Protein AF-A0A519WTK0-F1 (afdb_monomer_lite)

Sequence (120 aa):
MKWKNHLLDPFANGSQIKNMAEKQIVADKIADRVKSGDVIGVGSGSTSLMAIQSISRRLKNERLDILVIPTSTEMNFACQHFRLSVTDIVVDKPIWCFDGADEVDENTNLNKGRGGALYK

Structure (mmCIF, N/CA/C/O backbone):
data_AF-A0A519WTK0-F1
#
_entry.id   AF-A0A519WTK0-F1
#
loop_
_atom_site.group_PDB
_atom_site.id
_atom_site.type_symbol
_atom_site.label_atom_id
_atom_site.label_alt_id
_atom_site.label_comp_id
_atom_site.label_asym_id
_atom_site.label_entity_id
_atom_site.label_seq_id
_atom_site.pdbx_PDB_ins_code
_atom_site.Cartn_x
_atom_site.Cartn_y
_atom_site.Cartn_z
_atom_site.occupancy
_atom_site.B_iso_or_equiv
_atom_site.auth_seq_id
_atom_site.auth_comp_id
_atom_site.auth_asym_id
_atom_site.auth_atom_id
_atom_site.pdbx_PDB_model_num
ATOM 1 N N . MET A 1 1 ? -6.571 33.928 3.762 1.00 47.25 1 MET A N 1
ATOM 2 C CA . MET A 1 1 ? -5.432 33.462 2.940 1.00 47.25 1 MET A CA 1
ATOM 3 C C . MET A 1 1 ? -5.793 32.087 2.381 1.00 47.25 1 MET A C 1
ATOM 5 O O . MET A 1 1 ? -6.008 31.183 3.174 1.00 47.25 1 MET A O 1
ATOM 9 N N . LYS A 1 2 ? -5.976 31.922 1.061 1.00 46.19 2 LYS A N 1
ATOM 10 C CA . LYS A 1 2 ? -6.192 30.591 0.461 1.00 46.19 2 LYS A CA 1
ATOM 11 C C . LYS A 1 2 ? -4.819 29.986 0.174 1.00 46.19 2 LYS A C 1
ATOM 13 O O . LYS A 1 2 ? -4.189 30.360 -0.809 1.00 46.19 2 LYS A O 1
ATOM 18 N N . TRP A 1 3 ? -4.339 29.120 1.060 1.00 48.50 3 TRP A N 1
ATOM 19 C CA . TRP A 1 3 ? -3.135 28.329 0.812 1.00 48.50 3 TRP A CA 1
ATOM 20 C C . TRP A 1 3 ? -3.420 27.351 -0.334 1.00 48.50 3 TRP A C 1
ATOM 22 O O . TRP A 1 3 ? -4.273 26.476 -0.201 1.00 48.50 3 TRP A O 1
ATOM 32 N N . LYS A 1 4 ? -2.747 27.525 -1.476 1.00 53.69 4 LYS A N 1
ATOM 33 C CA . LYS A 1 4 ? -2.751 26.534 -2.558 1.00 53.69 4 LYS A CA 1
ATOM 34 C C . LYS A 1 4 ? -1.690 25.491 -2.218 1.00 53.69 4 LYS A C 1
ATOM 36 O O . LYS A 1 4 ? -0.501 25.778 -2.301 1.00 53.69 4 LYS A O 1
ATOM 41 N N . ASN A 1 5 ? -2.123 24.322 -1.750 1.00 60.59 5 ASN A N 1
ATOM 42 C CA . ASN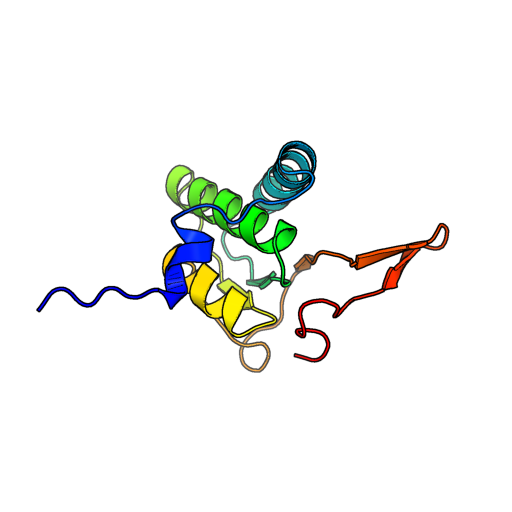 A 1 5 ? -1.217 23.243 -1.374 1.00 60.59 5 ASN A CA 1
ATOM 43 C C . ASN A 1 5 ? -0.993 22.301 -2.564 1.00 60.59 5 ASN A C 1
ATOM 45 O O . ASN A 1 5 ? -1.755 21.361 -2.770 1.00 60.59 5 ASN A O 1
ATOM 49 N N . HIS A 1 6 ? 0.069 22.568 -3.322 1.00 64.56 6 HIS A N 1
ATOM 50 C CA . HIS A 1 6 ? 0.452 21.794 -4.505 1.00 64.56 6 HIS A CA 1
ATOM 51 C C . HIS A 1 6 ? 0.915 20.362 -4.189 1.00 64.56 6 HIS A C 1
ATOM 53 O O . HIS A 1 6 ? 1.001 19.532 -5.090 1.00 64.56 6 HIS A O 1
ATOM 59 N N . LEU A 1 7 ? 1.171 20.036 -2.914 1.00 63.84 7 LEU A N 1
ATOM 60 C CA . LEU A 1 7 ? 1.565 18.685 -2.493 1.00 63.84 7 LEU A CA 1
ATOM 61 C C . LEU A 1 7 ? 0.466 17.647 -2.745 1.00 63.84 7 LEU A C 1
ATOM 63 O O . LEU A 1 7 ? 0.760 16.459 -2.826 1.00 63.84 7 LEU A O 1
ATOM 67 N N . LEU A 1 8 ? -0.792 18.088 -2.865 1.00 65.44 8 LEU A N 1
ATOM 68 C CA . LEU A 1 8 ? -1.930 17.209 -3.123 1.00 65.44 8 LEU A CA 1
ATOM 69 C C . LEU A 1 8 ? -2.380 17.205 -4.587 1.00 65.44 8 LEU A C 1
ATOM 71 O O . LEU A 1 8 ? -3.241 16.405 -4.945 1.00 65.44 8 LEU A O 1
ATOM 75 N N . ASP A 1 9 ? -1.802 18.052 -5.442 1.00 67.38 9 ASP A N 1
ATOM 76 C CA . ASP A 1 9 ? -2.167 18.129 -6.860 1.00 67.38 9 ASP A CA 1
ATOM 77 C C . ASP A 1 9 ? -2.042 16.781 -7.596 1.00 67.38 9 ASP A C 1
ATOM 79 O O . ASP A 1 9 ? -2.935 16.475 -8.389 1.00 67.38 9 ASP A O 1
ATOM 83 N N . PRO A 1 10 ? -1.034 15.922 -7.319 1.00 63.94 10 PRO A N 1
ATOM 84 C CA . PRO A 1 10 ? -0.966 14.591 -7.923 1.00 63.94 10 PRO A CA 1
ATOM 85 C C . PRO A 1 10 ? -2.159 13.696 -7.563 1.00 63.94 10 PRO A C 1
ATOM 87 O O . PRO A 1 10 ? -2.556 12.859 -8.374 1.00 63.94 10 PRO A O 1
ATOM 90 N N . PHE A 1 11 ? -2.741 13.889 -6.373 1.00 66.06 11 PHE A N 1
ATOM 91 C CA . PHE A 1 11 ? -3.899 13.141 -5.877 1.00 66.06 11 PHE A CA 1
ATOM 92 C C . PHE A 1 11 ? -5.231 13.757 -6.327 1.00 66.06 11 PHE A C 1
ATOM 94 O O . PHE A 1 11 ? -6.206 13.035 -6.515 1.00 66.06 11 PHE A O 1
ATOM 101 N N . ALA A 1 12 ? -5.277 15.080 -6.513 1.00 58.28 12 ALA A N 1
ATOM 102 C CA . ALA A 1 12 ? -6.490 15.820 -6.856 1.00 58.28 12 ALA A CA 1
ATOM 103 C C . ALA A 1 12 ? -6.738 15.937 -8.369 1.00 58.28 12 ALA A C 1
ATOM 105 O O . ALA A 1 12 ? -7.888 15.898 -8.799 1.00 58.28 12 ALA A O 1
ATOM 106 N N . ASN A 1 13 ? -5.680 16.080 -9.174 1.00 54.12 13 ASN A N 1
ATOM 107 C CA . ASN A 1 13 ? -5.786 16.439 -10.594 1.00 54.12 13 ASN A CA 1
ATOM 108 C C . ASN A 1 13 ? -5.341 15.332 -11.554 1.00 54.12 13 ASN A C 1
ATOM 110 O O . ASN A 1 13 ? -5.262 15.587 -12.751 1.00 54.12 13 ASN A O 1
ATOM 114 N N . GLY A 1 14 ? -5.074 14.123 -11.048 1.00 53.00 14 GLY A N 1
ATOM 115 C CA . GLY A 1 14 ? -4.711 12.969 -11.865 1.00 53.00 14 GLY A CA 1
ATOM 116 C C . GLY A 1 14 ? -3.466 13.246 -12.701 1.00 53.00 14 GLY A C 1
ATOM 117 O O . GLY A 1 14 ? -3.554 13.610 -13.873 1.00 53.00 14 GLY A O 1
ATOM 118 N N . SER A 1 15 ? -2.281 13.025 -12.123 1.00 57.62 15 SER A N 1
ATOM 119 C CA . SER A 1 15 ? -1.097 12.806 -12.962 1.00 57.62 15 SER A CA 1
ATOM 120 C C . SER A 1 15 ? -1.441 11.765 -14.039 1.00 57.62 15 SER A C 1
ATOM 122 O O . SER A 1 15 ? -2.288 10.901 -13.815 1.00 57.62 15 SER A O 1
ATOM 124 N N . GLN A 1 16 ? -0.863 11.867 -15.238 1.00 73.19 16 GLN A N 1
ATOM 125 C CA . GLN A 1 16 ? -1.230 10.982 -16.347 1.00 73.19 16 GLN A CA 1
ATOM 126 C C . GLN A 1 16 ? -0.778 9.541 -16.032 1.00 73.19 16 GLN A C 1
ATOM 128 O O . GLN A 1 16 ? 0.333 9.123 -16.363 1.00 73.19 16 GLN A O 1
ATOM 133 N N . ILE A 1 17 ? -1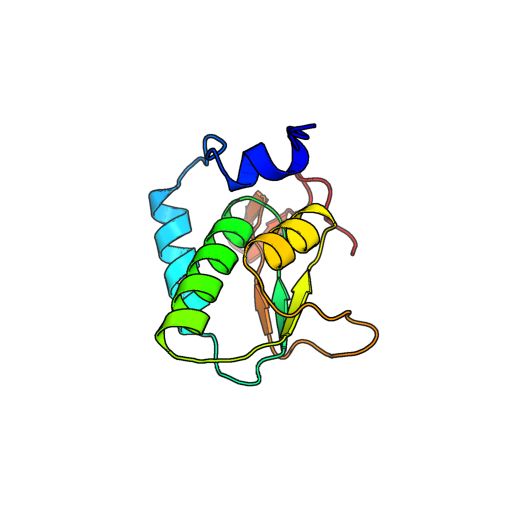.621 8.787 -15.320 1.00 86.31 17 ILE A N 1
ATOM 134 C CA . ILE A 1 17 ? -1.342 7.416 -14.905 1.00 86.31 17 ILE A CA 1
ATOM 135 C C . ILE A 1 17 ? -1.358 6.546 -16.160 1.00 86.31 17 ILE A C 1
ATOM 137 O O . ILE A 1 17 ? -2.401 6.307 -16.766 1.00 86.31 17 ILE A O 1
ATOM 141 N N . LYS A 1 18 ? -0.187 6.034 -16.545 1.00 89.75 18 LYS A N 1
ATOM 142 C CA . LYS A 1 18 ? -0.077 5.021 -17.605 1.00 89.75 18 LYS A CA 1
ATOM 143 C C . LYS A 1 18 ? -0.837 3.754 -17.204 1.00 89.75 18 LYS A C 1
ATOM 145 O O . LYS A 1 18 ? -0.726 3.340 -16.045 1.00 89.75 18 LYS A O 1
ATOM 150 N N . ASN A 1 19 ? -1.518 3.129 -18.167 1.00 93.94 19 ASN A N 1
ATOM 151 C CA . ASN A 1 19 ? -2.293 1.889 -17.998 1.00 93.94 19 ASN A CA 1
ATOM 152 C C . ASN A 1 19 ? -3.344 2.003 -16.881 1.00 93.94 19 ASN A C 1
ATOM 154 O O . ASN A 1 19 ? -3.428 1.168 -15.980 1.00 93.94 19 ASN A O 1
ATOM 158 N N . MET A 1 20 ? -4.078 3.121 -16.872 1.00 93.00 20 MET A N 1
ATOM 159 C CA . MET A 1 20 ? -5.034 3.436 -15.811 1.00 93.00 20 MET A CA 1
ATOM 160 C C . MET A 1 20 ? -6.142 2.382 -15.702 1.00 93.00 20 MET A C 1
ATOM 162 O O . MET A 1 20 ? -6.486 1.993 -14.592 1.00 93.00 20 MET A O 1
ATOM 166 N N . ALA A 1 21 ? -6.678 1.893 -16.824 1.00 95.19 21 ALA A N 1
ATOM 167 C CA . ALA A 1 21 ? -7.759 0.908 -16.815 1.00 95.19 21 ALA A CA 1
ATOM 168 C C . ALA A 1 21 ? -7.314 -0.416 -16.171 1.00 95.19 21 ALA A C 1
ATOM 170 O O . ALA A 1 21 ? -7.994 -0.951 -15.299 1.00 95.19 21 ALA A O 1
ATOM 171 N N . GLU A 1 22 ? -6.129 -0.905 -16.532 1.00 97.12 22 GLU A N 1
ATOM 172 C CA . GLU A 1 22 ? -5.547 -2.134 -15.997 1.00 97.12 22 GLU A CA 1
ATOM 173 C C . GLU A 1 22 ? -5.228 -1.995 -14.507 1.00 97.12 22 GLU A C 1
ATOM 175 O O . GLU A 1 22 ? -5.536 -2.883 -13.709 1.00 97.12 22 GLU A O 1
ATOM 180 N N . LYS A 1 23 ? -4.663 -0.849 -14.106 1.00 96.75 23 LYS A N 1
ATOM 181 C CA . LYS A 1 23 ? -4.405 -0.546 -12.694 1.00 96.75 23 LYS A CA 1
ATOM 182 C C . LYS A 1 23 ? -5.691 -0.438 -11.890 1.00 96.75 23 LYS A C 1
ATOM 184 O O . LYS A 1 23 ? -5.708 -0.899 -10.754 1.00 96.75 23 LYS A O 1
ATOM 189 N N . GLN A 1 24 ? -6.758 0.113 -12.468 1.00 97.19 24 GLN A N 1
ATOM 190 C CA . GLN A 1 24 ? -8.057 0.200 -11.807 1.00 97.19 24 GLN A CA 1
ATOM 191 C C . GLN A 1 24 ? -8.641 -1.193 -11.545 1.00 97.19 24 GLN A C 1
ATOM 193 O O . GLN A 1 24 ? -9.076 -1.458 -10.431 1.00 97.19 24 GLN A O 1
ATOM 198 N N . ILE A 1 25 ? -8.552 -2.117 -12.509 1.00 98.25 25 ILE A N 1
ATOM 199 C CA . ILE A 1 25 ? -9.003 -3.508 -12.320 1.00 98.25 25 ILE A CA 1
ATOM 200 C C . ILE A 1 25 ? -8.276 -4.170 -11.140 1.00 98.25 25 ILE A C 1
ATOM 202 O O . ILE A 1 25 ? -8.895 -4.865 -10.334 1.00 98.25 25 ILE A O 1
ATOM 206 N N . VAL A 1 26 ? -6.960 -3.977 -11.025 1.00 97.94 26 VAL A N 1
ATOM 207 C CA . VAL A 1 26 ? -6.179 -4.529 -9.904 1.00 97.94 26 VAL A CA 1
ATOM 208 C C . VAL A 1 26 ? -6.512 -3.816 -8.591 1.00 97.94 26 VAL A C 1
ATOM 210 O O . VAL A 1 26 ? -6.646 -4.474 -7.562 1.00 97.94 26 VAL A O 1
ATOM 213 N N . ALA A 1 27 ? -6.688 -2.496 -8.620 1.00 98.06 27 ALA A N 1
ATOM 214 C CA . ALA A 1 27 ? -7.070 -1.696 -7.462 1.00 98.06 27 ALA A CA 1
ATOM 215 C C . ALA A 1 27 ? -8.412 -2.138 -6.863 1.00 98.06 27 ALA A C 1
ATOM 217 O O . ALA A 1 27 ? -8.506 -2.299 -5.647 1.00 98.06 27 ALA A O 1
ATOM 218 N N . ASP A 1 28 ? -9.418 -2.386 -7.703 1.00 98.25 28 ASP A N 1
ATOM 219 C CA . ASP A 1 28 ? -10.732 -2.854 -7.258 1.00 98.25 28 ASP A CA 1
ATOM 220 C C . ASP A 1 28 ? -10.639 -4.268 -6.660 1.00 98.25 28 ASP A C 1
ATOM 222 O O . ASP A 1 28 ? -11.138 -4.507 -5.563 1.00 98.25 28 ASP A O 1
ATOM 226 N N . LYS A 1 29 ? -9.867 -5.174 -7.280 1.00 98.38 29 LYS A N 1
ATOM 227 C CA . LYS A 1 29 ? -9.598 -6.513 -6.715 1.00 98.38 29 LYS A CA 1
ATOM 228 C C . LYS A 1 29 ? -8.899 -6.463 -5.354 1.00 98.38 29 LYS A C 1
ATOM 230 O O . LYS A 1 29 ? -9.182 -7.282 -4.481 1.00 98.38 29 LYS A O 1
ATOM 235 N N . ILE A 1 30 ? -7.960 -5.533 -5.166 1.00 98.50 30 ILE A N 1
ATOM 236 C CA . ILE A 1 30 ? -7.306 -5.318 -3.868 1.00 98.50 30 ILE A CA 1
ATOM 237 C C . ILE A 1 30 ? -8.328 -4.797 -2.852 1.00 98.50 30 ILE A C 1
ATOM 239 O O . ILE A 1 30 ? -8.345 -5.270 -1.715 1.00 98.50 30 ILE A O 1
ATOM 243 N N . ALA A 1 31 ? -9.195 -3.863 -3.254 1.00 98.44 31 ALA A N 1
ATOM 244 C CA . ALA A 1 31 ? -10.236 -3.327 -2.388 1.00 98.44 31 ALA A CA 1
ATOM 245 C C . ALA A 1 31 ? -11.214 -4.413 -1.923 1.00 98.44 31 ALA A C 1
ATOM 247 O O . ALA A 1 31 ? -11.547 -4.436 -0.740 1.00 98.44 31 ALA A O 1
ATOM 248 N N . ASP A 1 32 ? -11.599 -5.350 -2.790 1.00 98.31 32 ASP A N 1
ATOM 249 C CA . ASP A 1 32 ? -12.490 -6.475 -2.458 1.00 98.31 32 ASP A CA 1
ATOM 250 C C . ASP A 1 32 ? -11.902 -7.425 -1.401 1.00 98.31 32 ASP A C 1
ATOM 252 O O . ASP A 1 32 ? -12.639 -8.054 -0.638 1.00 98.31 32 ASP A O 1
ATOM 256 N N . ARG A 1 33 ? -10.569 -7.516 -1.304 1.00 97.94 33 ARG A N 1
ATOM 257 C CA . ARG A 1 33 ? -9.886 -8.371 -0.319 1.00 97.94 33 ARG A CA 1
ATOM 258 C C . ARG A 1 33 ? -10.000 -7.845 1.114 1.00 97.94 33 ARG A C 1
ATOM 260 O O . ARG A 1 33 ? -9.901 -8.641 2.049 1.00 97.94 33 ARG A O 1
ATOM 267 N N . VAL A 1 34 ? -10.180 -6.534 1.284 1.00 98.12 34 VAL A N 1
ATOM 268 C CA . VAL A 1 34 ? -10.190 -5.870 2.594 1.00 98.12 34 VAL A CA 1
ATOM 269 C C . VAL A 1 34 ? -11.327 -6.385 3.474 1.00 98.12 34 VAL A C 1
ATOM 271 O O . VAL A 1 34 ? -12.475 -6.491 3.030 1.00 98.12 34 VAL A O 1
ATOM 274 N N . LYS A 1 35 ? -11.016 -6.651 4.743 1.00 98.12 35 LYS A N 1
ATOM 275 C CA . LYS A 1 35 ? -11.993 -6.968 5.788 1.00 98.12 35 LYS A CA 1
ATOM 276 C C . LYS A 1 35 ? -11.898 -5.950 6.920 1.00 98.12 35 LYS A C 1
ATOM 278 O O . LYS A 1 35 ? -10.840 -5.383 7.172 1.00 98.12 35 LYS A O 1
ATOM 283 N N . SER A 1 36 ? -13.018 -5.709 7.603 1.00 98.12 36 SER A N 1
ATOM 284 C CA . SER A 1 36 ? -13.005 -4.845 8.788 1.00 98.12 36 SER A CA 1
ATOM 285 C C . SER A 1 36 ? -12.097 -5.448 9.863 1.00 98.12 36 SER A C 1
ATOM 287 O O . SER A 1 36 ? -12.167 -6.647 10.123 1.00 98.12 36 SER A O 1
ATOM 289 N N . GLY A 1 37 ? -11.285 -4.609 10.496 1.00 98.12 37 GLY A N 1
ATOM 290 C CA . GLY A 1 37 ? -10.268 -4.988 11.472 1.00 98.12 37 GLY A CA 1
ATOM 291 C C . GLY A 1 37 ? -8.907 -5.333 10.863 1.00 98.12 37 GLY A C 1
ATOM 292 O O . GLY A 1 37 ? -7.976 -5.608 11.616 1.00 98.12 37 GLY A O 1
ATOM 293 N N . ASP A 1 38 ? -8.760 -5.319 9.534 1.00 98.50 38 ASP A N 1
ATOM 294 C CA . ASP A 1 38 ? -7.469 -5.586 8.903 1.00 98.50 38 ASP A CA 1
ATOM 295 C C . ASP A 1 38 ? -6.432 -4.504 9.259 1.00 98.50 38 ASP A C 1
ATOM 297 O O . ASP A 1 38 ? -6.722 -3.307 9.262 1.00 98.50 38 ASP A O 1
ATOM 301 N N . VAL A 1 39 ? -5.187 -4.935 9.472 1.00 98.75 39 VAL A N 1
ATOM 302 C CA . VAL A 1 39 ? -3.992 -4.082 9.399 1.00 98.75 39 VAL A CA 1
ATOM 303 C C . VAL A 1 39 ? -3.271 -4.417 8.099 1.00 98.75 39 VAL A C 1
ATOM 305 O O . VAL A 1 39 ? -2.813 -5.549 7.932 1.00 98.75 39 VAL A O 1
ATOM 308 N N . ILE A 1 40 ? -3.162 -3.473 7.165 1.00 98.69 40 ILE A N 1
ATOM 309 C CA . ILE A 1 40 ? -2.615 -3.749 5.828 1.00 98.69 40 ILE A CA 1
ATOM 310 C C . ILE A 1 40 ? -1.379 -2.912 5.512 1.00 98.69 40 ILE A C 1
ATOM 312 O O . ILE A 1 40 ? -1.337 -1.711 5.768 1.00 98.69 40 ILE A O 1
ATOM 316 N N . GLY A 1 41 ? -0.372 -3.543 4.910 1.00 98.50 41 GLY A N 1
ATOM 317 C CA . GLY A 1 41 ? 0.778 -2.840 4.345 1.00 98.50 41 GLY A CA 1
ATOM 318 C C . GLY A 1 41 ? 0.440 -2.261 2.974 1.00 98.50 41 GLY A C 1
ATOM 319 O O . GLY A 1 41 ? -0.020 -2.985 2.087 1.00 98.50 41 GLY A O 1
ATOM 320 N N . VAL A 1 42 ? 0.681 -0.966 2.796 1.00 98.44 42 VAL A N 1
ATOM 321 C CA . VAL A 1 42 ? 0.361 -0.230 1.572 1.00 98.44 42 VAL A CA 1
ATOM 322 C C . VAL A 1 42 ? 1.646 0.226 0.900 1.00 98.44 42 VAL A C 1
ATOM 324 O O . VAL A 1 42 ? 2.351 1.107 1.395 1.00 98.44 42 VAL A O 1
ATOM 327 N N . GLY A 1 43 ? 1.906 -0.370 -0.258 1.00 98.00 43 GLY A N 1
ATOM 328 C CA . GLY A 1 43 ? 2.999 -0.041 -1.152 1.00 98.00 43 GLY A CA 1
ATOM 329 C C . GLY A 1 43 ? 2.957 1.373 -1.732 1.00 98.00 43 GLY A C 1
ATOM 330 O O . GLY A 1 43 ? 2.081 2.173 -1.427 1.00 98.00 43 GLY A O 1
ATOM 331 N N . SER A 1 44 ? 3.880 1.678 -2.643 1.00 96.56 44 SER A N 1
ATOM 332 C CA . SER A 1 44 ? 4.039 3.022 -3.220 1.00 96.56 44 SER A CA 1
ATOM 333 C C . SER A 1 44 ? 3.786 3.059 -4.731 1.00 96.56 44 SER A C 1
ATOM 335 O O . SER A 1 44 ? 3.732 2.031 -5.404 1.00 96.56 44 SER A O 1
ATOM 337 N N . GLY A 1 45 ? 3.612 4.265 -5.278 1.00 94.25 45 GLY A N 1
ATOM 338 C CA . GLY A 1 45 ? 3.401 4.496 -6.708 1.00 94.25 45 GLY A CA 1
ATOM 339 C C . GLY A 1 45 ? 1.940 4.431 -7.169 1.00 94.25 45 GLY A C 1
ATOM 340 O O . GLY A 1 45 ? 1.016 4.143 -6.410 1.00 94.25 45 GLY A O 1
ATOM 341 N N . SER A 1 46 ? 1.735 4.724 -8.459 1.00 94.31 46 SER A N 1
ATOM 342 C CA . SER A 1 46 ? 0.398 4.966 -9.036 1.00 94.31 46 SER A CA 1
ATOM 343 C C . SER A 1 46 ? -0.602 3.810 -8.888 1.00 94.31 46 SER A C 1
ATOM 345 O O . SER A 1 46 ? -1.780 4.068 -8.668 1.00 94.31 46 SER A O 1
ATOM 347 N N . THR A 1 47 ? -0.167 2.548 -8.967 1.00 95.94 47 THR A N 1
ATOM 348 C CA . THR A 1 47 ? -1.067 1.396 -8.766 1.00 95.94 47 THR A CA 1
ATOM 349 C C . THR A 1 47 ? -1.558 1.330 -7.318 1.00 95.94 47 THR A C 1
ATOM 351 O O . THR A 1 47 ? -2.754 1.184 -7.078 1.00 95.94 47 THR A O 1
ATOM 354 N N . SER A 1 48 ? -0.650 1.505 -6.353 1.00 97.19 48 SER A N 1
ATOM 355 C CA . SER A 1 48 ? -0.975 1.503 -4.923 1.00 97.19 48 SER A CA 1
ATOM 356 C C . SER A 1 48 ? -1.870 2.687 -4.543 1.00 97.19 48 SER A C 1
ATOM 358 O O . SER A 1 48 ? -2.804 2.526 -3.761 1.00 97.19 48 SER A O 1
ATOM 360 N N . LEU A 1 49 ? -1.659 3.851 -5.170 1.00 96.00 49 LEU A N 1
ATOM 361 C CA . LEU A 1 49 ? -2.519 5.026 -5.013 1.00 96.00 49 LEU A CA 1
ATOM 362 C C . LEU A 1 49 ? -3.972 4.742 -5.440 1.00 96.00 49 LEU A C 1
ATOM 364 O O . LEU A 1 49 ? -4.913 5.057 -4.712 1.00 96.00 49 LEU A O 1
ATOM 368 N N . MET A 1 50 ? -4.164 4.111 -6.601 1.00 95.75 50 MET A N 1
ATOM 369 C CA . MET A 1 50 ? -5.501 3.743 -7.088 1.00 95.75 50 MET A CA 1
ATOM 370 C C . MET A 1 50 ? -6.166 2.687 -6.194 1.00 95.75 50 MET A C 1
ATOM 372 O O . MET A 1 50 ? -7.380 2.739 -5.964 1.00 95.75 50 MET A O 1
ATOM 376 N N . ALA A 1 51 ? -5.377 1.757 -5.647 1.00 98.06 51 ALA A N 1
ATOM 377 C CA . ALA A 1 51 ? -5.858 0.772 -4.683 1.00 98.06 51 ALA A CA 1
ATOM 378 C C . ALA A 1 51 ? -6.384 1.445 -3.410 1.00 98.06 51 ALA A C 1
ATOM 380 O O . ALA A 1 51 ? -7.531 1.200 -3.044 1.00 98.06 51 ALA A O 1
ATOM 381 N N . ILE A 1 52 ? -5.638 2.362 -2.780 1.00 97.56 52 ILE A N 1
ATOM 382 C CA . ILE A 1 52 ? -6.141 3.049 -1.576 1.00 97.56 52 ILE A CA 1
ATOM 383 C C . ILE A 1 52 ? -7.346 3.956 -1.854 1.00 97.56 52 ILE A C 1
ATOM 385 O O . ILE A 1 52 ? -8.233 4.082 -1.006 1.00 97.56 52 ILE A O 1
ATOM 389 N N . GLN A 1 53 ? -7.445 4.541 -3.051 1.00 96.50 53 GLN A N 1
ATOM 390 C CA . GLN A 1 53 ? -8.635 5.287 -3.458 1.00 96.50 53 GLN A CA 1
ATOM 391 C C . GLN A 1 53 ? -9.861 4.362 -3.548 1.00 96.50 53 GLN A C 1
ATOM 393 O O . GLN A 1 53 ? -10.955 4.722 -3.116 1.00 96.50 53 GLN A O 1
ATOM 398 N N . SER A 1 54 ? -9.694 3.151 -4.076 1.00 98.00 54 SER A N 1
ATOM 399 C CA . SER A 1 54 ? -10.782 2.173 -4.195 1.00 98.00 54 SER A CA 1
ATOM 400 C C . SER A 1 54 ? -11.153 1.574 -2.835 1.00 98.00 54 SER A C 1
ATOM 402 O O . SER A 1 54 ? -12.337 1.520 -2.501 1.00 98.00 54 SER A O 1
ATOM 404 N N . ILE A 1 55 ? -10.154 1.272 -1.998 1.00 98.50 55 ILE A N 1
ATOM 405 C CA . ILE A 1 55 ? -10.333 0.872 -0.597 1.00 98.50 55 ILE A CA 1
ATOM 406 C C . ILE A 1 55 ? -11.130 1.939 0.158 1.00 98.50 55 ILE A C 1
ATOM 408 O O . ILE A 1 55 ? -12.181 1.627 0.702 1.00 98.50 55 ILE A O 1
ATOM 412 N N . SER A 1 56 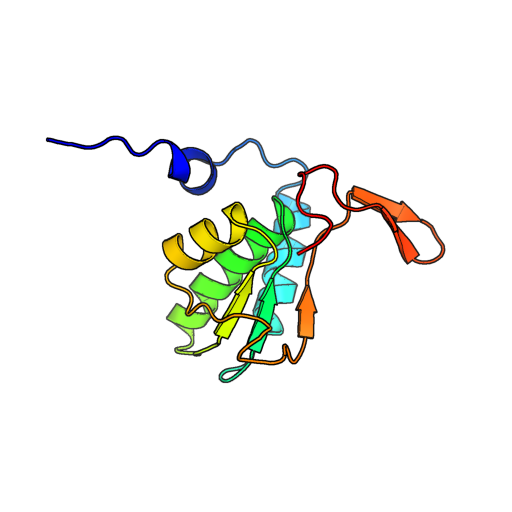? -10.701 3.205 0.151 1.00 98.12 56 SER A N 1
ATOM 413 C CA . SER A 1 56 ? -11.378 4.270 0.910 1.00 98.12 56 SER A CA 1
ATOM 414 C C . SER A 1 56 ? -12.846 4.463 0.507 1.00 98.12 56 SER A C 1
ATOM 416 O O . SER A 1 56 ? -13.704 4.640 1.375 1.00 98.12 56 SER A O 1
ATOM 418 N N . ARG A 1 57 ? -13.171 4.356 -0.794 1.00 98.00 57 ARG A N 1
ATOM 419 C CA . ARG A 1 57 ? -14.566 4.345 -1.272 1.00 98.00 57 ARG A CA 1
ATOM 420 C C . ARG A 1 57 ? -15.350 3.180 -0.671 1.00 98.00 57 ARG A C 1
ATOM 422 O O . ARG A 1 57 ? -16.455 3.391 -0.173 1.00 98.00 57 ARG A O 1
ATOM 429 N N . ARG A 1 58 ? -14.780 1.973 -0.693 1.00 97.88 58 ARG A N 1
ATOM 430 C CA . ARG A 1 58 ? -15.425 0.763 -0.173 1.00 97.88 58 ARG A CA 1
ATOM 431 C C . ARG A 1 58 ? -15.639 0.826 1.338 1.00 97.88 58 ARG A C 1
ATOM 433 O O . ARG A 1 58 ? -16.763 0.623 1.784 1.00 97.88 58 ARG A O 1
ATOM 440 N N . LEU A 1 59 ? -14.611 1.196 2.107 1.00 98.12 59 LEU A N 1
ATOM 441 C CA . LEU A 1 59 ? -14.700 1.354 3.563 1.00 98.12 59 LEU A CA 1
ATOM 442 C C . LEU A 1 59 ? -15.850 2.288 3.953 1.00 98.12 59 LEU A C 1
ATOM 444 O O . LEU A 1 59 ? -16.647 1.965 4.829 1.00 98.12 59 LEU A O 1
ATOM 448 N N . LYS A 1 60 ? -15.987 3.418 3.247 1.00 97.06 60 LYS A N 1
ATOM 449 C CA . LYS A 1 60 ? -17.074 4.373 3.479 1.00 97.06 60 LYS A CA 1
ATOM 450 C C . LYS A 1 60 ? -18.452 3.783 3.162 1.00 97.06 60 LYS A C 1
ATOM 452 O O . LYS A 1 60 ? -19.388 3.995 3.930 1.00 97.06 60 LYS A O 1
ATOM 457 N N . ASN A 1 61 ? -18.584 3.087 2.035 1.00 97.69 61 ASN A N 1
ATOM 458 C CA . ASN A 1 61 ? -19.860 2.530 1.583 1.00 97.69 61 ASN A CA 1
ATOM 459 C C . ASN A 1 61 ? -20.335 1.377 2.477 1.00 97.69 61 ASN A C 1
ATOM 461 O O . ASN A 1 61 ? -21.518 1.292 2.796 1.00 97.69 61 ASN A O 1
ATOM 465 N N . GLU A 1 62 ? -19.408 0.519 2.898 1.00 97.94 62 GLU A N 1
ATOM 466 C CA . GLU A 1 62 ? -19.689 -0.695 3.671 1.00 97.94 62 GLU A CA 1
ATOM 467 C C . GLU A 1 62 ? -19.499 -0.513 5.186 1.00 97.94 62 GLU A C 1
ATOM 469 O O . GLU A 1 62 ? -19.792 -1.427 5.950 1.00 97.94 62 GLU A O 1
ATOM 474 N N . ARG A 1 63 ? -19.056 0.669 5.637 1.00 97.25 63 ARG A N 1
ATOM 475 C CA . ARG A 1 63 ? -18.741 0.982 7.047 1.00 97.25 63 ARG A CA 1
ATOM 476 C C . ARG A 1 63 ? -17.721 0.015 7.657 1.00 97.25 63 ARG A C 1
ATOM 478 O O . ARG A 1 63 ? -17.866 -0.413 8.799 1.00 97.25 63 ARG A O 1
ATOM 485 N N . LEU A 1 64 ? -16.700 -0.321 6.876 1.00 97.62 64 LEU A N 1
ATOM 486 C CA . LEU A 1 64 ? -15.560 -1.112 7.329 1.00 97.62 64 LEU A CA 1
ATOM 487 C C . LEU A 1 64 ? -14.502 -0.179 7.923 1.00 97.62 64 LEU A C 1
ATOM 489 O O . LEU A 1 64 ? -14.341 0.951 7.459 1.00 97.62 64 LEU A O 1
ATOM 493 N N . ASP A 1 65 ? -13.753 -0.679 8.897 1.00 97.25 65 ASP A N 1
ATOM 494 C CA . ASP A 1 65 ? -12.644 0.044 9.520 1.00 97.25 65 ASP A CA 1
ATOM 495 C C . ASP A 1 65 ? -11.365 -0.791 9.457 1.00 97.25 65 ASP A C 1
ATOM 497 O O . ASP A 1 65 ? -11.420 -1.998 9.686 1.00 97.25 65 ASP A O 1
ATOM 501 N N . ILE A 1 66 ? -10.238 -0.170 9.114 1.00 98.50 66 ILE A N 1
ATOM 502 C CA . ILE A 1 66 ? -8.929 -0.824 8.965 1.00 98.50 66 ILE A CA 1
ATOM 503 C C . ILE A 1 66 ? -7.808 0.118 9.390 1.00 98.50 66 ILE A C 1
ATOM 505 O O . ILE A 1 66 ? -7.973 1.338 9.370 1.00 98.50 66 ILE A O 1
ATOM 509 N N . LEU A 1 67 ? -6.635 -0.447 9.663 1.00 98.69 67 LEU A N 1
ATOM 510 C CA . LEU A 1 67 ? -5.388 0.299 9.801 1.00 98.69 67 LEU A CA 1
ATOM 511 C C . LEU A 1 67 ? -4.496 0.080 8.574 1.00 98.69 67 LEU A C 1
ATOM 513 O O . LEU A 1 67 ? -4.411 -1.027 8.041 1.00 98.69 67 LEU A O 1
ATOM 517 N N . VAL A 1 68 ? -3.802 1.129 8.132 1.00 98.56 68 VAL A N 1
ATOM 518 C CA . VAL A 1 68 ? -2.862 1.059 7.002 1.00 98.56 68 VAL A CA 1
ATOM 519 C C . VAL A 1 68 ? -1.442 1.437 7.419 1.00 98.56 68 VAL A C 1
ATOM 521 O O . VAL A 1 68 ? -1.247 2.405 8.149 1.00 98.56 68 VAL A O 1
ATOM 524 N N . ILE A 1 69 ? -0.446 0.705 6.915 1.00 98.56 69 ILE A N 1
ATOM 525 C CA . ILE A 1 69 ? 0.989 0.953 7.131 1.00 98.56 69 ILE A CA 1
ATOM 526 C C . ILE A 1 69 ? 1.620 1.363 5.787 1.00 98.56 69 ILE A C 1
ATOM 528 O O . ILE A 1 69 ? 1.857 0.498 4.940 1.00 98.56 69 ILE A O 1
ATOM 532 N N . PRO A 1 70 ? 1.863 2.664 5.536 1.00 98.12 70 PRO A N 1
ATOM 533 C CA . PRO A 1 70 ? 2.362 3.154 4.252 1.00 98.12 70 PRO A CA 1
ATOM 534 C C . PRO A 1 70 ? 3.892 3.052 4.116 1.00 98.12 70 PRO A C 1
ATOM 536 O O . PRO A 1 70 ? 4.644 3.543 4.967 1.00 98.12 70 PRO A O 1
ATOM 539 N N . THR A 1 71 ? 4.365 2.546 2.972 1.00 97.62 71 THR A N 1
ATOM 540 C CA . THR A 1 71 ? 5.803 2.378 2.663 1.00 97.62 71 THR A CA 1
ATOM 541 C C . THR A 1 71 ? 6.504 3.645 2.162 1.00 97.62 71 THR A C 1
ATOM 543 O O . THR A 1 71 ? 7.693 3.632 1.857 1.00 97.62 71 THR A O 1
ATOM 546 N N . SER A 1 72 ? 5.822 4.791 2.102 1.00 96.06 72 SER A N 1
ATOM 547 C CA . SER A 1 72 ? 6.464 6.072 1.778 1.00 96.06 72 SER A CA 1
ATOM 548 C C . SER A 1 72 ? 5.754 7.264 2.400 1.00 96.06 72 SER A C 1
ATOM 550 O O . SER A 1 72 ? 4.604 7.179 2.833 1.00 96.06 72 SER A O 1
ATOM 552 N N . THR A 1 73 ? 6.449 8.400 2.434 1.00 94.56 73 THR A N 1
ATOM 553 C CA . THR A 1 73 ? 5.870 9.687 2.837 1.00 94.56 73 THR A CA 1
ATOM 554 C C . THR A 1 73 ? 4.748 10.116 1.888 1.00 94.56 73 THR A C 1
ATOM 556 O O . THR A 1 73 ? 3.713 10.589 2.348 1.00 94.56 73 THR A O 1
ATOM 559 N N . GLU A 1 74 ? 4.915 9.899 0.579 1.00 92.25 74 GLU A N 1
ATOM 560 C CA . GLU A 1 74 ? 3.875 10.163 -0.422 1.00 92.25 74 GLU A CA 1
ATOM 561 C C . GLU A 1 74 ? 2.616 9.341 -0.133 1.00 92.25 74 GLU A C 1
ATOM 563 O O . GLU A 1 74 ? 1.518 9.891 -0.053 1.00 92.25 74 GLU A O 1
ATOM 568 N N . MET A 1 75 ? 2.779 8.035 0.098 1.00 95.25 75 MET A N 1
ATOM 569 C CA . MET A 1 75 ? 1.649 7.159 0.386 1.00 95.25 75 MET A CA 1
ATOM 570 C C . MET A 1 75 ? 0.995 7.490 1.729 1.00 95.25 75 MET A C 1
ATOM 572 O O . MET A 1 75 ? -0.224 7.445 1.847 1.00 95.25 75 MET A O 1
ATOM 576 N N . ASN A 1 76 ? 1.777 7.904 2.729 1.00 96.25 76 ASN A N 1
ATOM 577 C CA . ASN A 1 76 ? 1.235 8.390 3.994 1.00 96.25 76 ASN A CA 1
ATOM 578 C C . ASN A 1 76 ? 0.323 9.612 3.790 1.00 96.25 76 ASN A C 1
ATOM 580 O O . ASN A 1 76 ? -0.799 9.635 4.295 1.00 96.25 76 ASN A O 1
ATOM 584 N N . PHE A 1 77 ? 0.760 10.598 2.999 1.00 95.06 77 PHE A N 1
ATOM 585 C CA . PHE A 1 77 ? -0.082 11.749 2.665 1.00 95.06 77 PHE A CA 1
ATOM 586 C C . PHE A 1 77 ? -1.335 11.347 1.887 1.00 95.06 77 PHE A C 1
ATOM 588 O O . PHE A 1 77 ? -2.410 11.885 2.148 1.00 95.06 77 PHE A O 1
ATOM 595 N N . ALA A 1 78 ? -1.225 10.383 0.974 1.00 93.88 78 ALA A N 1
ATOM 596 C CA . ALA A 1 78 ? -2.364 9.884 0.218 1.00 93.88 78 ALA A CA 1
ATOM 597 C C . ALA A 1 78 ? -3.390 9.175 1.125 1.00 93.88 78 ALA A C 1
ATOM 599 O O . ALA A 1 78 ? -4.585 9.468 1.054 1.00 93.88 78 ALA A O 1
ATOM 600 N N . CYS A 1 79 ? -2.940 8.317 2.045 1.00 96.44 79 CYS A N 1
ATOM 601 C CA . CYS A 1 79 ? -3.800 7.681 3.046 1.00 96.44 79 CYS A CA 1
ATOM 602 C C . CYS A 1 79 ? -4.530 8.721 3.908 1.00 96.44 79 CYS A C 1
ATOM 604 O O . CYS A 1 79 ? -5.745 8.626 4.090 1.00 96.44 79 CYS A O 1
ATOM 606 N N . GLN A 1 80 ? -3.823 9.757 4.370 1.00 94.88 80 GLN A N 1
ATOM 607 C CA . GLN A 1 80 ? -4.420 10.860 5.130 1.00 94.88 80 GLN A CA 1
ATOM 608 C C . GLN A 1 80 ? -5.434 11.655 4.297 1.00 94.88 80 GLN A C 1
ATOM 610 O O . GLN A 1 80 ? -6.518 11.979 4.786 1.00 94.88 80 GLN A O 1
ATOM 615 N N . HIS A 1 81 ? -5.124 11.931 3.026 1.00 93.88 81 HIS A N 1
ATOM 616 C CA . HIS A 1 81 ? -6.033 12.606 2.099 1.00 93.88 81 HIS A CA 1
ATOM 617 C C . HIS A 1 81 ? -7.350 11.833 1.933 1.00 93.88 81 HIS A C 1
ATOM 619 O O . HIS A 1 81 ? -8.431 12.423 1.994 1.00 93.88 81 HIS A O 1
ATOM 625 N N . PHE A 1 82 ? -7.269 10.505 1.810 1.00 95.25 82 PHE A N 1
ATOM 626 C CA . PHE A 1 82 ? -8.432 9.619 1.729 1.00 95.25 82 PHE A CA 1
ATOM 627 C C . PHE A 1 82 ? -9.048 9.251 3.087 1.00 95.25 82 PHE A C 1
ATOM 629 O O . PHE A 1 82 ? -9.991 8.461 3.128 1.00 95.25 82 PHE A O 1
ATOM 636 N N . ARG A 1 83 ? -8.579 9.862 4.185 1.00 96.06 83 ARG A N 1
ATOM 637 C CA . ARG A 1 83 ? -9.071 9.655 5.558 1.00 96.06 83 ARG A CA 1
ATOM 638 C C . ARG A 1 83 ? -8.985 8.199 6.030 1.00 96.06 83 ARG A C 1
ATOM 640 O O . ARG A 1 83 ? -9.867 7.732 6.745 1.00 96.06 83 ARG A O 1
ATOM 647 N N . LEU A 1 84 ? -7.934 7.492 5.623 1.00 97.50 84 LEU A N 1
ATOM 648 C CA . LEU A 1 84 ? -7.602 6.171 6.149 1.00 97.50 84 LEU A CA 1
ATOM 649 C C . LEU A 1 84 ? -6.880 6.312 7.495 1.00 97.50 84 LEU A C 1
ATOM 651 O O . LEU A 1 84 ? -6.034 7.194 7.656 1.00 97.50 84 LEU A O 1
ATOM 655 N N . SER A 1 85 ? -7.191 5.430 8.444 1.00 98.12 85 SER A N 1
ATOM 656 C CA . SER A 1 85 ? -6.494 5.350 9.730 1.00 98.12 85 SER A CA 1
ATOM 657 C C . SER A 1 85 ? -5.098 4.761 9.517 1.00 98.12 85 SER A C 1
ATOM 659 O O . SER A 1 85 ? -4.956 3.611 9.106 1.00 98.12 85 SER A O 1
ATOM 661 N N . VAL A 1 86 ? -4.057 5.557 9.757 1.00 98.25 86 VAL A N 1
ATOM 662 C CA . VAL A 1 86 ? -2.656 5.157 9.552 1.00 98.25 86 VAL A CA 1
ATOM 663 C C . VAL A 1 86 ? -2.044 4.654 10.861 1.00 98.25 86 VAL A C 1
ATOM 665 O O . VAL A 1 86 ? -2.237 5.277 11.903 1.00 98.25 86 VAL A O 1
ATOM 668 N N . THR A 1 87 ? -1.262 3.577 10.785 1.00 98.12 87 THR A N 1
ATOM 669 C CA . THR A 1 87 ? -0.381 3.087 11.859 1.00 98.12 87 THR A CA 1
ATOM 670 C C . THR A 1 87 ? 1.049 2.881 11.333 1.00 98.12 87 THR A C 1
ATOM 672 O O . THR A 1 87 ? 1.342 3.163 10.166 1.00 98.12 87 THR A O 1
ATOM 675 N N . ASP A 1 88 ? 1.956 2.423 12.192 1.00 96.44 88 ASP A N 1
ATOM 676 C CA . ASP A 1 88 ? 3.360 2.163 11.877 1.00 96.44 88 ASP A CA 1
ATOM 677 C C . ASP A 1 88 ? 3.730 0.701 12.166 1.00 96.44 88 ASP A C 1
ATOM 679 O O . ASP A 1 88 ? 3.169 0.066 13.061 1.00 96.44 88 ASP A O 1
ATOM 683 N N . ILE A 1 89 ? 4.703 0.172 11.423 1.00 96.00 89 ILE A N 1
ATOM 684 C CA . ILE A 1 89 ? 5.179 -1.210 11.552 1.00 96.00 89 ILE A CA 1
ATOM 685 C C . ILE A 1 89 ? 5.816 -1.507 12.917 1.00 96.00 89 ILE A C 1
ATOM 687 O O . ILE A 1 89 ? 5.909 -2.666 13.317 1.00 96.00 89 ILE A O 1
ATOM 691 N N . VAL A 1 90 ? 6.253 -0.474 13.647 1.00 96.44 90 VAL A N 1
ATOM 692 C CA . VAL A 1 90 ? 6.746 -0.627 15.026 1.00 96.44 90 VAL A CA 1
ATOM 693 C C . VAL A 1 90 ? 5.621 -0.829 16.047 1.00 96.44 90 VAL A C 1
ATOM 695 O O . VAL A 1 90 ? 5.895 -1.279 17.157 1.00 96.44 90 VAL A O 1
ATOM 698 N N . VAL A 1 91 ? 4.378 -0.483 15.694 1.00 97.81 91 VAL A N 1
ATOM 699 C CA . VAL A 1 91 ? 3.195 -0.585 16.565 1.00 97.81 91 VAL A CA 1
ATOM 700 C C . VAL A 1 91 ? 2.376 -1.820 16.211 1.00 97.81 91 VAL A C 1
ATOM 702 O O . VAL A 1 91 ? 2.043 -2.609 17.092 1.00 97.81 91 VAL A O 1
ATOM 705 N N . ASP A 1 92 ? 2.092 -2.007 14.923 1.00 97.94 92 ASP A N 1
ATOM 706 C CA . ASP A 1 92 ? 1.225 -3.069 14.426 1.00 97.94 92 ASP A CA 1
ATOM 707 C C . ASP A 1 92 ? 1.919 -3.923 13.360 1.00 97.94 92 ASP A C 1
ATOM 709 O O . ASP A 1 92 ? 2.777 -3.466 12.603 1.00 97.94 92 ASP A O 1
ATOM 713 N N . LYS A 1 93 ? 1.491 -5.184 13.246 1.00 97.19 93 LYS A N 1
ATOM 714 C CA . LYS A 1 93 ? 1.962 -6.107 12.208 1.00 97.19 93 LYS A CA 1
ATOM 715 C C . LYS A 1 93 ? 0.919 -6.224 11.092 1.00 97.19 93 LYS A C 1
ATOM 717 O O . LYS A 1 93 ? -0.225 -6.570 11.392 1.00 97.19 93 LYS A O 1
ATOM 722 N N . PRO A 1 94 ? 1.289 -6.029 9.812 1.00 97.56 94 PRO A N 1
ATOM 723 C CA . PRO A 1 94 ? 0.342 -6.198 8.722 1.00 97.56 94 PRO A CA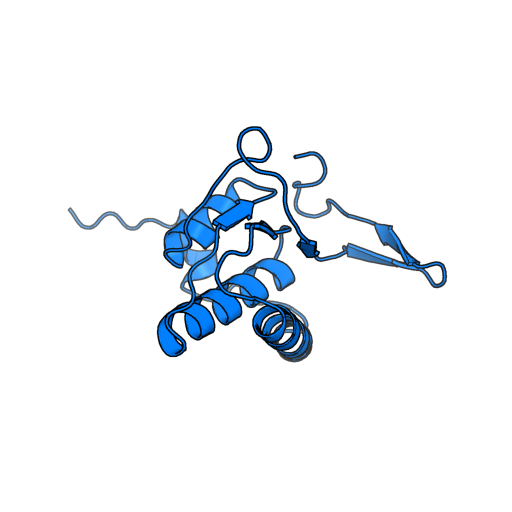 1
ATOM 724 C C . PRO A 1 94 ? -0.056 -7.670 8.577 1.00 97.56 94 PRO A C 1
ATOM 726 O O . PRO A 1 94 ? 0.792 -8.566 8.585 1.00 97.56 94 PRO A O 1
ATOM 729 N N . ILE A 1 95 ? -1.351 -7.920 8.400 1.00 98.12 95 ILE A N 1
ATOM 730 C CA . ILE A 1 95 ? -1.875 -9.257 8.101 1.00 98.12 95 ILE A CA 1
ATOM 731 C C . ILE A 1 95 ? -1.688 -9.623 6.622 1.00 98.12 95 ILE A C 1
ATOM 733 O O . ILE A 1 95 ? -1.583 -10.797 6.271 1.00 98.12 95 ILE A O 1
ATOM 737 N N . TRP A 1 96 ? -1.630 -8.618 5.750 1.00 98.44 96 TRP A N 1
ATOM 738 C CA . TRP A 1 96 ? -1.228 -8.740 4.356 1.00 98.44 96 TRP A CA 1
ATOM 739 C C . TRP A 1 96 ? -0.765 -7.384 3.827 1.00 98.44 96 TRP A C 1
ATOM 741 O O . TRP A 1 96 ? -1.106 -6.333 4.369 1.00 98.44 96 TRP A O 1
ATOM 751 N N . CYS A 1 97 ? 0.018 -7.419 2.754 1.00 98.19 97 CYS A N 1
ATOM 752 C CA . CYS A 1 97 ? 0.526 -6.229 2.086 1.00 98.19 97 CYS A CA 1
ATOM 753 C C . CYS A 1 97 ? 0.205 -6.299 0.594 1.00 98.19 97 CYS A C 1
ATOM 755 O O . CYS A 1 97 ? 0.040 -7.388 0.034 1.00 98.19 97 CYS A O 1
ATOM 757 N N . PHE A 1 98 ? 0.163 -5.143 -0.056 1.00 98.25 98 PHE A N 1
ATOM 758 C CA . PHE A 1 98 ? 0.180 -5.043 -1.510 1.00 98.25 98 PHE A CA 1
ATOM 759 C C . PHE A 1 98 ? 1.137 -3.939 -1.942 1.00 98.25 98 PHE A C 1
ATOM 761 O O . PHE A 1 98 ? 1.304 -2.943 -1.242 1.00 98.25 98 PHE A O 1
ATOM 768 N N . ASP A 1 99 ? 1.752 -4.106 -3.106 1.00 97.62 99 ASP A N 1
ATOM 769 C CA . ASP A 1 99 ? 2.601 -3.089 -3.710 1.00 97.62 99 ASP A CA 1
ATOM 770 C C . ASP A 1 99 ? 2.647 -3.279 -5.231 1.00 97.62 99 ASP A C 1
ATOM 772 O O . ASP A 1 99 ? 2.337 -4.357 -5.743 1.00 97.62 99 ASP A O 1
ATOM 776 N N . GLY A 1 100 ? 3.037 -2.234 -5.956 1.00 95.38 100 GLY A N 1
ATOM 777 C CA . GLY A 1 100 ? 3.381 -2.340 -7.369 1.00 95.38 100 GLY A CA 1
ATOM 778 C C . GLY A 1 100 ? 4.766 -2.954 -7.580 1.00 95.38 100 GLY A C 1
ATOM 779 O O . GLY A 1 100 ? 5.527 -3.167 -6.637 1.00 95.38 100 GLY A O 1
ATOM 780 N N . ALA A 1 101 ? 5.127 -3.178 -8.836 1.00 97.00 101 ALA A N 1
ATOM 781 C CA . ALA A 1 101 ? 6.492 -3.481 -9.253 1.00 97.00 101 ALA A CA 1
ATOM 782 C C . ALA A 1 101 ? 6.822 -2.668 -10.506 1.00 97.00 101 ALA A C 1
ATOM 784 O O . ALA A 1 101 ? 5.921 -2.319 -11.274 1.00 97.00 101 ALA A O 1
ATOM 785 N N . ASP A 1 102 ? 8.099 -2.344 -10.685 1.00 95.94 102 ASP A N 1
ATOM 786 C CA . ASP A 1 102 ? 8.576 -1.665 -11.887 1.00 95.94 102 ASP A CA 1
ATOM 787 C C . ASP A 1 102 ? 8.702 -2.663 -13.038 1.00 95.94 102 ASP A C 1
ATOM 789 O O . ASP A 1 102 ? 8.275 -2.371 -14.156 1.00 95.94 102 ASP A O 1
ATOM 793 N N . GLU A 1 103 ? 9.229 -3.852 -12.735 1.00 97.44 103 GLU A N 1
ATOM 794 C CA . GLU A 1 103 ? 9.352 -5.001 -13.633 1.00 97.44 103 GLU A CA 1
ATOM 795 C C . GLU A 1 103 ? 9.086 -6.292 -12.847 1.00 97.44 103 GLU A C 1
ATOM 797 O O . GLU A 1 103 ? 9.349 -6.367 -11.642 1.00 97.44 103 GLU A O 1
ATOM 802 N N . VAL A 1 104 ? 8.563 -7.300 -13.544 1.00 97.44 104 VAL A N 1
ATOM 803 C CA . VAL A 1 104 ? 8.326 -8.653 -13.029 1.00 97.44 104 VAL A CA 1
ATOM 804 C C . VAL A 1 104 ? 8.833 -9.627 -14.084 1.00 97.44 104 VAL A C 1
ATOM 806 O O . VAL A 1 104 ? 8.428 -9.514 -15.241 1.00 97.44 104 VAL A O 1
ATOM 809 N N . ASP A 1 105 ? 9.728 -10.541 -13.712 1.00 97.88 105 ASP A N 1
ATOM 810 C CA . ASP A 1 105 ? 10.207 -11.587 -14.624 1.00 97.88 105 ASP A CA 1
ATOM 811 C C . ASP A 1 105 ? 9.318 -12.849 -14.582 1.00 97.88 105 ASP A C 1
ATOM 813 O O . ASP A 1 105 ? 8.385 -12.959 -13.782 1.00 97.88 105 ASP A O 1
ATOM 817 N N . GLU A 1 106 ? 9.601 -13.823 -15.451 1.00 97.44 106 GLU A N 1
ATOM 818 C CA . GLU A 1 106 ? 8.846 -15.087 -15.538 1.00 97.44 106 GLU A CA 1
ATOM 819 C C . GLU A 1 106 ? 8.928 -15.935 -14.256 1.00 97.44 106 GLU A C 1
ATOM 821 O O . GLU A 1 106 ? 8.045 -16.751 -13.996 1.00 97.44 106 GLU A O 1
ATOM 826 N N . ASN A 1 107 ? 9.952 -15.714 -13.426 1.00 97.75 107 ASN A N 1
ATOM 827 C CA . ASN A 1 107 ? 10.150 -16.392 -12.147 1.00 97.75 107 ASN A CA 1
ATOM 828 C C . ASN A 1 107 ? 9.529 -15.624 -10.971 1.00 97.75 107 ASN A C 1
ATOM 830 O O . ASN A 1 107 ? 9.740 -15.999 -9.818 1.00 97.75 107 ASN A O 1
ATOM 834 N N . THR A 1 108 ? 8.757 -14.566 -11.234 1.00 96.00 108 THR A N 1
ATOM 835 C CA . THR A 1 108 ? 8.140 -13.680 -10.234 1.00 96.00 108 THR A CA 1
ATOM 836 C C . THR A 1 108 ? 9.130 -12.880 -9.380 1.00 96.00 108 THR A C 1
ATOM 838 O O . THR A 1 108 ? 8.758 -12.351 -8.330 1.00 96.00 108 THR A O 1
ATOM 841 N N . ASN A 1 109 ? 10.373 -12.715 -9.840 1.00 97.88 109 ASN A N 1
ATOM 842 C CA . ASN A 1 109 ? 11.288 -11.753 -9.238 1.00 97.88 109 ASN A CA 1
ATOM 843 C C . ASN A 1 109 ? 10.825 -10.334 -9.569 1.00 97.88 109 ASN A C 1
ATOM 845 O O . ASN A 1 109 ? 10.346 -10.055 -10.671 1.00 97.88 109 ASN A O 1
ATOM 849 N N . LEU A 1 110 ? 10.984 -9.428 -8.605 1.00 98.06 110 LEU A N 1
ATOM 850 C CA . LEU A 1 110 ? 10.473 -8.065 -8.696 1.00 98.06 110 LEU A CA 1
ATOM 851 C C . LEU A 1 110 ? 11.628 -7.069 -8.720 1.00 98.06 110 LEU A C 1
ATOM 853 O O . LEU A 1 110 ? 12.459 -7.056 -7.812 1.00 98.06 110 LEU A O 1
ATOM 857 N N . ASN A 1 111 ? 11.618 -6.175 -9.704 1.00 97.44 111 ASN A N 1
ATOM 858 C CA . ASN A 1 111 ? 12.369 -4.928 -9.623 1.00 97.44 111 ASN A CA 1
ATOM 859 C C . ASN A 1 111 ? 11.453 -3.843 -9.047 1.00 97.44 111 ASN A C 1
ATOM 861 O O . ASN A 1 111 ? 10.315 -3.673 -9.498 1.00 97.44 111 ASN A O 1
ATOM 865 N N . LYS A 1 112 ? 11.927 -3.132 -8.025 1.00 97.50 112 LYS A N 1
ATOM 866 C CA . LYS A 1 112 ? 11.162 -2.117 -7.295 1.00 97.50 112 LYS A CA 1
ATOM 867 C C . LYS A 1 112 ? 12.062 -0.943 -6.938 1.00 97.50 112 LYS A C 1
ATOM 869 O O . LYS A 1 112 ? 13.269 -1.090 -6.781 1.00 97.50 112 LYS A O 1
ATOM 874 N N . GLY A 1 113 ? 11.444 0.212 -6.714 1.00 95.38 113 GLY A N 1
ATOM 875 C CA . GLY A 1 113 ? 12.124 1.382 -6.164 1.00 95.38 113 GLY A CA 1
ATOM 876 C C . GLY A 1 113 ? 12.422 2.481 -7.176 1.00 95.38 113 GLY A C 1
ATOM 877 O O . GLY A 1 113 ? 13.016 3.483 -6.786 1.00 95.38 113 GLY A O 1
ATOM 878 N N . ARG A 1 114 ? 11.949 2.384 -8.428 1.00 93.69 114 ARG A N 1
ATOM 879 C CA . ARG A 1 114 ? 12.056 3.475 -9.420 1.00 93.69 114 ARG A CA 1
ATOM 880 C C . ARG A 1 114 ? 11.477 4.796 -8.904 1.00 93.69 114 ARG A C 1
ATOM 882 O O . ARG A 1 114 ? 11.974 5.859 -9.252 1.00 93.69 114 ARG A O 1
ATOM 889 N N . GLY A 1 115 ? 10.448 4.725 -8.055 1.00 91.00 115 GLY A N 1
ATOM 890 C CA . GLY A 1 115 ? 9.835 5.872 -7.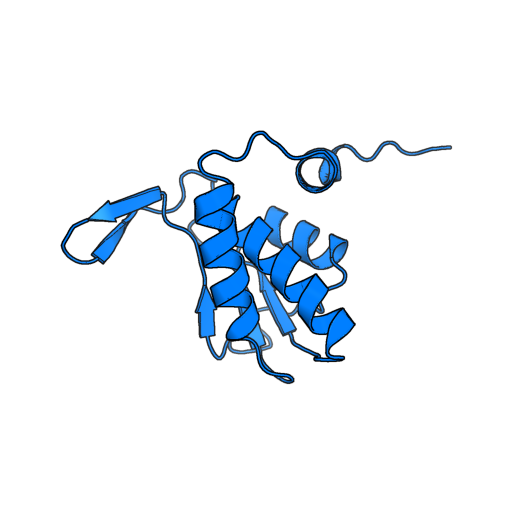375 1.00 91.00 115 GLY A CA 1
ATOM 891 C C . GLY A 1 115 ? 10.523 6.320 -6.077 1.00 91.00 115 GLY A C 1
ATOM 892 O O . GLY A 1 115 ? 9.965 7.143 -5.363 1.00 91.00 115 GLY A O 1
ATOM 893 N N . GLY A 1 116 ? 11.689 5.768 -5.724 1.00 93.94 116 GLY A N 1
ATOM 894 C CA . GLY A 1 116 ? 12.468 6.184 -4.548 1.00 93.94 116 GLY A CA 1
ATOM 895 C C . GLY A 1 116 ? 11.999 5.626 -3.197 1.00 93.94 116 GLY A C 1
ATOM 896 O O . GLY A 1 116 ? 12.506 6.046 -2.162 1.00 93.94 116 GLY A O 1
ATOM 897 N N . ALA A 1 117 ? 11.063 4.673 -3.184 1.00 95.06 117 ALA A N 1
ATOM 898 C CA . ALA A 1 117 ? 10.469 4.098 -1.970 1.00 95.06 117 ALA A CA 1
ATOM 899 C C . ALA A 1 117 ? 10.810 2.605 -1.783 1.00 95.06 117 ALA A C 1
ATOM 901 O O . ALA A 1 117 ? 9.920 1.778 -1.617 1.00 95.06 117 ALA A O 1
ATOM 902 N N . LEU A 1 118 ? 12.094 2.239 -1.879 1.00 95.00 118 LEU A N 1
ATOM 903 C CA . LEU A 1 118 ? 12.523 0.833 -1.811 1.00 95.00 118 LEU A CA 1
ATOM 904 C C . LEU A 1 118 ? 12.614 0.272 -0.379 1.00 95.00 118 LEU A C 1
ATOM 906 O O . LEU A 1 118 ? 12.319 -0.898 -0.178 1.00 95.00 118 LEU A O 1
ATOM 910 N N . TYR A 1 119 ? 13.085 1.070 0.585 1.00 91.69 119 TYR A N 1
ATOM 911 C CA . TYR A 1 119 ? 13.640 0.540 1.843 1.00 91.69 119 TYR A CA 1
ATOM 912 C C . TYR A 1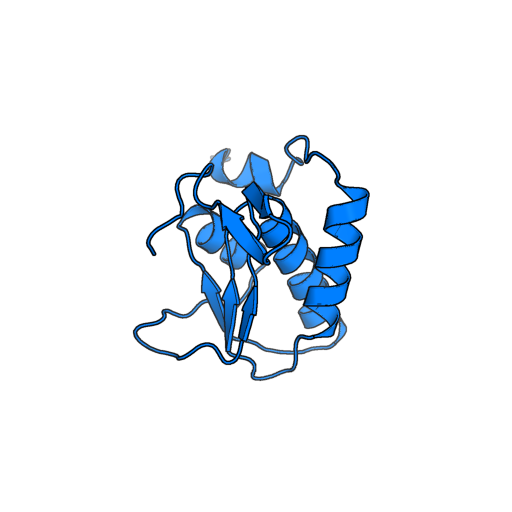 119 ? 12.673 0.465 3.038 1.00 91.69 119 TYR A C 1
ATOM 914 O O . TYR A 1 119 ? 12.901 -0.346 3.928 1.00 91.69 119 TYR A O 1
ATOM 922 N N . LYS A 1 120 ? 11.668 1.341 3.104 1.00 83.19 120 LYS A N 1
ATOM 923 C CA . LYS A 1 120 ? 10.898 1.604 4.331 1.00 83.19 120 LYS A CA 1
ATOM 924 C C . LYS A 1 120 ? 10.088 0.404 4.827 1.00 83.19 120 LYS A C 1
ATOM 926 O O . LYS A 1 120 ? 9.445 -0.259 3.985 1.00 83.19 120 LYS A O 1
#

Radius of gyration: 14.47 Å; chains: 1; bounding box: 34×50×35 Å

Foldseek 3Di:
DDDPDCLCCCVVVPDPDPPVVVLLVVLLVLLVPDAAAFEEEQADDDSSLSNLVNNLVSCVVVVGAYEYAYLDPSVVVSCVVSPHHYDHCVVDPGPYYDYDAPDADPVRDGHDCPVPRDDD

Secondary structure (DSSP, 8-state):
-----GGGHHHHTT---TTHHHHHHHHHHHHHH--TT-EEEE--SHHHHHHHHHHHHHHHHHT---EEEESSHHHHHHHHHTT-EE--TTT---SEEE---SEE-TT--EE--TTS-S--

pLDDT: mean 91.58, std 13.29, range [46.19, 98.75]